Protein AF-A0A0S8JZ88-F1 (afdb_monomer_lite)

Structure (mmCIF, N/CA/C/O backbon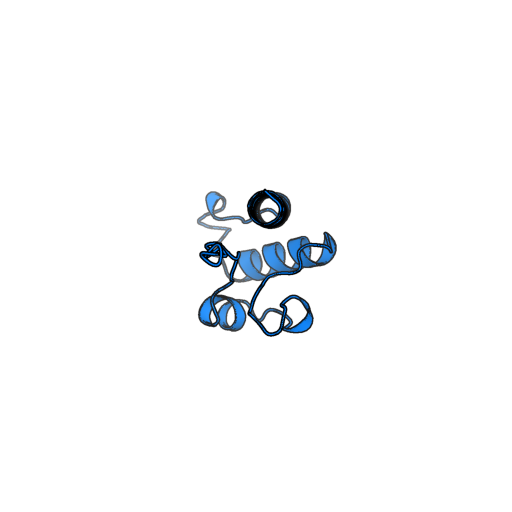e):
data_AF-A0A0S8JZ88-F1
#
_entry.id   AF-A0A0S8JZ88-F1
#
loop_
_atom_site.group_PDB
_atom_site.id
_atom_site.type_symb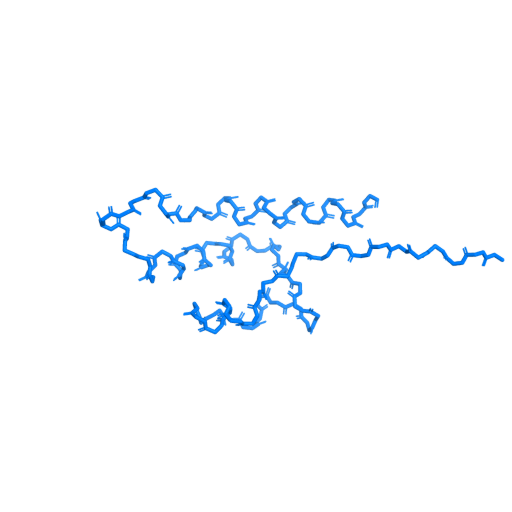ol
_atom_site.label_atom_id
_atom_site.label_alt_id
_atom_site.label_comp_id
_atom_site.label_asym_id
_atom_site.label_entity_id
_atom_site.label_seq_id
_atom_site.pdbx_PDB_ins_code
_atom_site.Cartn_x
_atom_site.Cartn_y
_atom_site.Cartn_z
_atom_site.occupancy
_atom_site.B_iso_or_equiv
_atom_site.auth_seq_id
_atom_site.auth_comp_id
_atom_site.auth_asym_id
_atom_site.auth_atom_id
_atom_site.pdbx_PDB_model_num
ATOM 1 N N . MET A 1 1 ? 37.918 -6.777 -16.839 1.00 41.75 1 MET A N 1
ATOM 2 C CA . MET A 1 1 ? 36.715 -5.924 -16.930 1.00 41.75 1 MET A CA 1
ATOM 3 C C . MET A 1 1 ? 35.871 -6.216 -15.703 1.00 41.75 1 MET A C 1
ATOM 5 O O . MET A 1 1 ? 35.345 -7.313 -15.598 1.00 41.75 1 MET A O 1
ATOM 9 N N . GLN A 1 2 ? 35.884 -5.320 -14.714 1.00 43.94 2 GLN A N 1
ATOM 10 C CA . GLN A 1 2 ? 35.151 -5.518 -13.460 1.00 43.94 2 GLN A CA 1
ATOM 11 C C . GLN A 1 2 ? 33.649 -5.459 -13.753 1.00 43.94 2 GLN A C 1
ATOM 13 O O . GLN A 1 2 ? 33.158 -4.458 -14.274 1.00 43.94 2 GLN A O 1
ATOM 18 N N . GLY A 1 3 ? 32.946 -6.559 -13.472 1.00 48.47 3 GLY A N 1
ATOM 19 C CA . GLY A 1 3 ? 31.494 -6.619 -13.541 1.00 48.47 3 GLY A CA 1
ATOM 20 C C . GLY A 1 3 ? 30.918 -5.595 -12.574 1.00 48.47 3 GLY A C 1
ATOM 21 O O . GLY A 1 3 ? 31.192 -5.656 -11.377 1.00 48.47 3 GLY A O 1
ATOM 22 N N . LYS A 1 4 ? 30.170 -4.627 -13.110 1.00 53.09 4 LYS A N 1
ATOM 23 C CA . LYS A 1 4 ? 29.363 -3.689 -12.329 1.00 53.09 4 LYS A CA 1
ATOM 24 C C . LYS A 1 4 ? 28.481 -4.515 -11.395 1.00 53.09 4 LYS A C 1
ATOM 26 O O . LYS A 1 4 ? 27.498 -5.100 -11.840 1.00 53.09 4 LYS A O 1
ATOM 31 N N . ASN A 1 5 ? 28.841 -4.570 -10.119 1.00 55.91 5 ASN A N 1
ATOM 32 C CA . ASN A 1 5 ? 27.964 -5.082 -9.082 1.00 55.91 5 ASN A CA 1
ATOM 33 C C . ASN A 1 5 ? 26.882 -4.012 -8.886 1.00 55.91 5 ASN A C 1
ATOM 35 O O . ASN A 1 5 ? 27.064 -3.061 -8.127 1.00 55.91 5 ASN A O 1
ATOM 39 N N . ARG A 1 6 ? 25.833 -4.065 -9.715 1.00 59.66 6 ARG A N 1
ATOM 40 C CA . ARG 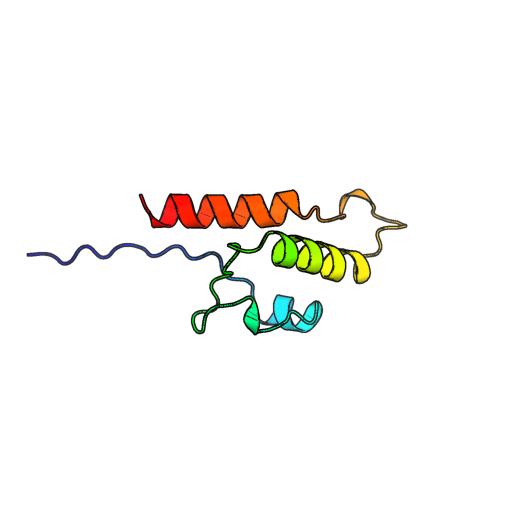A 1 6 ? 24.706 -3.138 -9.629 1.00 59.66 6 ARG A CA 1
ATOM 41 C C . ARG A 1 6 ? 23.951 -3.539 -8.365 1.00 59.66 6 ARG A C 1
ATOM 43 O O . ARG A 1 6 ? 23.468 -4.661 -8.278 1.00 59.66 6 ARG A O 1
ATOM 50 N N . VAL A 1 7 ? 23.939 -2.669 -7.360 1.00 55.81 7 VAL A N 1
ATOM 51 C CA . VAL A 1 7 ? 23.119 -2.884 -6.167 1.00 55.81 7 VAL A CA 1
ATOM 52 C C . VAL A 1 7 ? 21.665 -2.791 -6.620 1.00 55.81 7 VAL A C 1
ATOM 54 O O . VAL A 1 7 ? 21.198 -1.714 -6.978 1.00 55.81 7 VAL A O 1
ATOM 57 N N . THR A 1 8 ? 20.986 -3.932 -6.676 1.00 55.84 8 THR A N 1
ATOM 58 C CA . THR A 1 8 ? 19.567 -4.033 -7.019 1.00 55.84 8 THR A CA 1
ATOM 59 C C . THR A 1 8 ? 18.764 -3.718 -5.759 1.00 55.84 8 THR A C 1
ATOM 61 O O . THR A 1 8 ? 18.685 -4.544 -4.852 1.00 55.84 8 THR A O 1
ATOM 64 N N . MET A 1 9 ? 18.241 -2.497 -5.651 1.00 57.44 9 MET A N 1
ATOM 65 C CA . MET A 1 9 ? 17.304 -2.125 -4.587 1.00 57.44 9 MET A CA 1
ATOM 66 C C . MET A 1 9 ? 15.900 -2.395 -5.113 1.00 57.44 9 MET A C 1
ATOM 68 O O . MET A 1 9 ? 15.468 -1.713 -6.033 1.00 57.44 9 MET A O 1
ATOM 72 N N . GLU A 1 10 ? 15.240 -3.424 -4.593 1.00 60.50 10 GLU A N 1
ATOM 73 C CA . GLU A 1 10 ? 13.905 -3.840 -5.028 1.00 60.50 10 GLU A CA 1
ATOM 74 C C .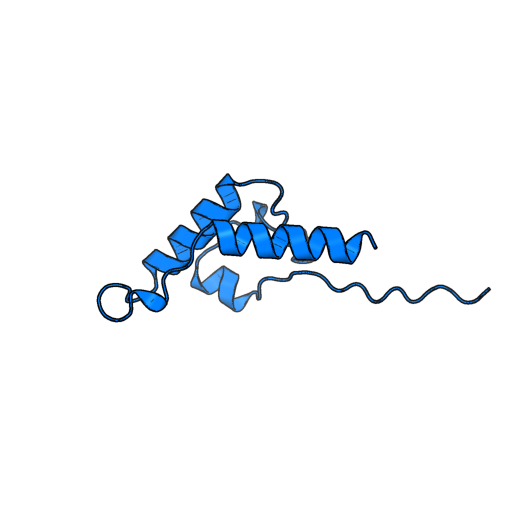 GLU A 1 10 ? 12.857 -3.467 -3.973 1.00 60.50 10 GLU A C 1
ATOM 76 O O . GLU A 1 10 ? 13.066 -3.671 -2.770 1.00 60.50 10 GLU A O 1
ATOM 81 N N . PHE A 1 11 ? 11.702 -2.962 -4.406 1.00 65.94 11 PHE A N 1
ATOM 82 C CA . PHE A 1 11 ? 10.560 -2.767 -3.522 1.00 65.94 11 PHE A CA 1
ATOM 83 C C . PHE A 1 11 ? 9.888 -4.110 -3.228 1.00 65.94 11 PHE A C 1
ATOM 85 O O . PHE A 1 11 ? 9.043 -4.612 -3.978 1.00 65.94 11 PHE A O 1
ATOM 92 N N . HIS A 1 12 ? 10.270 -4.693 -2.092 1.00 71.19 12 HIS A N 1
ATOM 93 C CA . HIS A 1 12 ? 9.684 -5.922 -1.572 1.00 71.19 12 HIS A CA 1
ATOM 94 C C . HIS A 1 12 ? 8.601 -5.644 -0.540 1.00 71.19 12 HIS A C 1
ATOM 96 O O . HIS A 1 12 ? 8.764 -4.844 0.381 1.00 71.19 12 HIS A O 1
ATOM 102 N N . VAL A 1 13 ? 7.518 -6.412 -0.624 1.00 74.25 13 VAL A N 1
ATOM 103 C CA . VAL A 1 13 ? 6.560 -6.536 0.477 1.00 74.25 13 VAL A CA 1
ATOM 104 C C . VAL A 1 13 ? 6.901 -7.801 1.251 1.00 74.25 13 VAL A C 1
ATOM 106 O O . VAL A 1 13 ? 6.974 -8.897 0.685 1.00 74.25 13 VAL A O 1
ATOM 109 N N . SER A 1 14 ? 7.110 -7.660 2.561 1.00 81.31 14 SER A N 1
ATOM 110 C CA . SER A 1 14 ? 7.454 -8.794 3.418 1.00 81.31 14 SER A CA 1
ATOM 111 C C . SER A 1 14 ? 6.384 -9.888 3.343 1.00 81.31 14 SER A C 1
ATOM 113 O O . SER A 1 14 ? 5.192 -9.616 3.183 1.00 81.31 14 SER A O 1
ATOM 115 N N . ARG A 1 15 ? 6.801 -11.156 3.464 1.00 77.94 15 ARG A N 1
ATOM 116 C CA . ARG A 1 15 ? 5.866 -12.294 3.511 1.00 77.94 15 ARG A CA 1
ATOM 117 C C . ARG A 1 15 ? 4.835 -12.121 4.628 1.00 77.94 15 ARG A C 1
ATOM 119 O O . ARG A 1 15 ? 3.654 -12.289 4.378 1.00 77.94 15 ARG A O 1
ATOM 126 N N . GLU A 1 16 ? 5.277 -11.685 5.804 1.00 82.75 16 GLU A N 1
ATOM 127 C CA . GLU A 1 16 ? 4.393 -11.397 6.937 1.00 82.75 16 GLU A CA 1
ATOM 128 C C . GLU A 1 16 ? 3.292 -10.392 6.575 1.00 82.75 16 GLU A C 1
ATOM 130 O 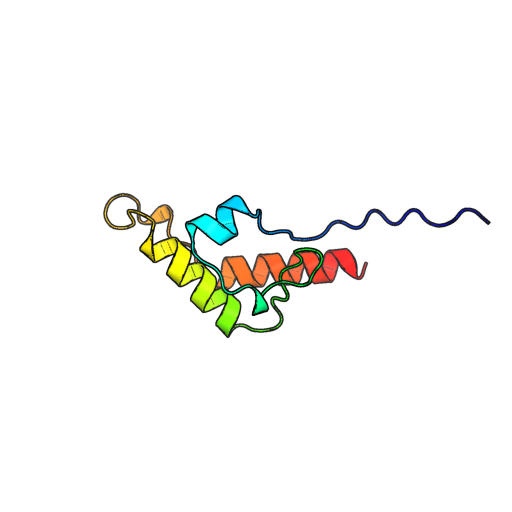O . GLU A 1 16 ? 2.128 -10.620 6.890 1.00 82.75 16 GLU A O 1
ATOM 135 N N . ALA A 1 17 ? 3.622 -9.310 5.860 1.00 83.44 17 ALA A N 1
ATOM 136 C CA . ALA A 1 17 ? 2.617 -8.354 5.410 1.00 83.44 17 ALA A CA 1
ATOM 137 C C . ALA A 1 17 ? 1.664 -8.975 4.374 1.00 83.44 17 ALA A C 1
ATOM 139 O O . ALA A 1 17 ? 0.458 -8.734 4.439 1.00 83.44 17 ALA A O 1
ATOM 140 N N . ARG A 1 18 ? 2.177 -9.798 3.447 1.00 81.69 18 ARG A N 1
ATOM 141 C CA . ARG A 1 18 ? 1.346 -10.520 2.468 1.00 81.69 18 ARG A CA 1
ATOM 142 C C . ARG A 1 18 ? 0.343 -11.448 3.139 1.00 81.69 18 ARG A C 1
ATOM 144 O O . ARG A 1 18 ? -0.835 -11.402 2.788 1.00 81.69 18 ARG A O 1
ATOM 151 N N . ASP A 1 19 ? 0.784 -12.193 4.143 1.00 81.94 19 ASP A N 1
ATOM 152 C CA . ASP A 1 19 ? -0.063 -13.108 4.903 1.00 81.94 19 ASP A CA 1
ATOM 153 C C . ASP A 1 19 ? -1.072 -12.336 5.767 1.00 81.94 19 ASP A C 1
ATOM 155 O O . ASP A 1 19 ? -2.266 -12.644 5.768 1.00 81.94 19 ASP A O 1
ATOM 159 N N . LEU A 1 20 ? -0.626 -11.284 6.462 1.00 85.75 20 LEU A N 1
ATOM 160 C CA . LEU A 1 20 ? -1.466 -10.482 7.357 1.00 85.75 20 LEU A CA 1
ATOM 161 C C . LEU A 1 20 ? -2.663 -9.868 6.626 1.00 85.75 20 LEU A C 1
ATOM 163 O O . LEU A 1 20 ? -3.797 -9.913 7.112 1.00 85.75 20 LEU A O 1
ATOM 167 N N . TYR A 1 21 ? -2.406 -9.294 5.456 1.00 84.75 21 TYR A N 1
ATOM 168 C CA . TYR A 1 21 ? -3.416 -8.611 4.661 1.00 84.75 21 TYR A CA 1
ATOM 169 C C . TYR A 1 21 ? -3.992 -9.489 3.540 1.00 84.75 21 TYR A C 1
ATOM 171 O O . TYR A 1 21 ? -4.851 -9.021 2.794 1.00 84.75 21 TYR A O 1
ATOM 179 N N . GLN A 1 22 ? -3.574 -10.758 3.447 1.00 79.50 22 GLN A N 1
ATOM 180 C CA . GLN A 1 22 ? -4.064 -11.750 2.484 1.00 79.50 22 GLN A CA 1
ATOM 181 C C . GLN A 1 22 ? -3.964 -11.247 1.035 1.00 79.50 22 GLN A C 1
ATOM 183 O O . GLN A 1 22 ? -4.962 -11.200 0.308 1.00 79.50 22 GLN A O 1
ATOM 188 N N . PHE A 1 23 ? -2.790 -10.769 0.624 1.00 74.44 23 PHE A N 1
ATOM 189 C CA . PHE A 1 23 ? -2.592 -10.286 -0.745 1.00 74.44 23 PHE A CA 1
ATOM 190 C C . PHE A 1 23 ? -2.632 -11.432 -1.758 1.00 74.44 23 PHE A C 1
ATOM 192 O O . PHE A 1 23 ? -2.310 -12.568 -1.437 1.00 74.44 23 PHE A O 1
ATOM 199 N N . ASP A 1 24 ? -3.079 -11.122 -2.974 1.00 68.31 24 ASP A N 1
ATOM 200 C CA . ASP A 1 24 ? -3.082 -12.093 -4.066 1.00 68.31 24 ASP A CA 1
ATOM 201 C C . ASP A 1 24 ? -1.652 -12.211 -4.614 1.00 68.31 24 ASP A C 1
ATOM 203 O O . ASP A 1 24 ? -1.041 -11.194 -4.959 1.00 68.31 24 ASP A O 1
ATOM 207 N N . ASP A 1 25 ? -1.115 -13.431 -4.667 1.00 61.00 25 ASP A N 1
ATOM 208 C CA . ASP A 1 25 ? 0.253 -13.703 -5.120 1.00 61.00 25 ASP A CA 1
ATOM 209 C C . ASP A 1 25 ? 0.500 -13.252 -6.567 1.00 61.00 25 ASP A C 1
ATOM 211 O O . ASP A 1 25 ? 1.636 -12.957 -6.931 1.00 61.00 25 ASP A O 1
ATOM 215 N N . THR A 1 26 ? -0.556 -13.105 -7.378 1.00 61.94 26 THR A N 1
ATOM 216 C CA . THR A 1 26 ? -0.469 -12.597 -8.760 1.00 61.94 26 THR A CA 1
ATOM 217 C C . THR A 1 26 ? 0.002 -11.143 -8.862 1.00 61.94 26 THR A C 1
ATOM 219 O O . THR A 1 26 ? 0.383 -10.697 -9.944 1.00 61.94 26 THR A O 1
ATOM 222 N N . LEU A 1 27 ? 0.006 -10.397 -7.751 1.00 61.34 27 LEU A N 1
ATOM 223 C CA . LEU A 1 27 ? 0.500 -9.018 -7.687 1.00 61.34 27 LEU A CA 1
ATOM 224 C C . LEU A 1 27 ? 2.025 -8.921 -7.522 1.00 61.34 27 LEU A C 1
ATOM 226 O O . LEU A 1 27 ? 2.578 -7.818 -7.571 1.00 61.34 27 LEU A O 1
ATOM 230 N N . PHE A 1 28 ? 2.703 -10.052 -7.321 1.00 59.28 28 PHE A N 1
ATOM 231 C CA . PHE A 1 28 ? 4.127 -10.104 -7.016 1.00 59.28 28 PHE A CA 1
ATOM 232 C C . PHE A 1 28 ? 4.868 -10.987 -8.024 1.00 59.28 28 PHE A C 1
ATOM 234 O O . PHE A 1 28 ? 4.379 -12.032 -8.449 1.00 59.28 28 PHE A O 1
ATOM 241 N N . SER A 1 29 ? 6.080 -10.586 -8.404 1.00 57.28 29 SER A N 1
ATOM 242 C CA . SER A 1 29 ? 6.983 -11.469 -9.142 1.00 57.28 29 SER A CA 1
ATOM 243 C C . SER A 1 29 ? 7.430 -12.646 -8.260 1.00 57.28 29 SER A C 1
ATOM 245 O O . SER A 1 29 ? 7.359 -12.597 -7.030 1.00 57.28 29 SER A O 1
ATOM 247 N N . LEU A 1 30 ? 7.998 -13.685 -8.881 1.00 47.25 30 LEU A N 1
ATOM 248 C CA . LEU A 1 30 ? 8.643 -14.803 -8.174 1.00 47.25 30 LEU A CA 1
ATOM 249 C C . LEU A 1 30 ? 9.773 -14.350 -7.222 1.00 47.25 30 LEU A C 1
ATOM 251 O O . LEU A 1 30 ? 10.065 -15.052 -6.257 1.00 47.25 30 LEU A O 1
ATOM 255 N N . SER A 1 31 ? 10.383 -13.183 -7.467 1.00 52.25 31 SER A N 1
ATOM 256 C CA . SER A 1 31 ? 11.385 -12.556 -6.589 1.00 52.25 31 SER A CA 1
ATOM 257 C C . SER A 1 31 ? 10.782 -11.717 -5.452 1.00 52.25 31 SER A C 1
ATOM 259 O O . SER A 1 31 ? 11.513 -11.291 -4.566 1.00 52.25 31 SER A O 1
ATOM 261 N N . GLY A 1 32 ? 9.458 -11.521 -5.417 1.00 48.56 32 GLY A N 1
ATOM 262 C CA . GLY A 1 32 ? 8.770 -10.710 -4.408 1.00 48.56 32 GLY A CA 1
ATOM 263 C C . GLY A 1 32 ? 8.639 -9.226 -4.763 1.00 48.56 32 GLY A C 1
ATOM 264 O O . GLY A 1 32 ? 8.192 -8.450 -3.916 1.00 48.56 32 GLY A O 1
ATOM 265 N N . ASN A 1 33 ? 8.988 -8.836 -5.993 1.00 55.09 33 ASN A N 1
ATOM 266 C CA . ASN A 1 33 ? 8.839 -7.463 -6.476 1.00 55.09 33 ASN A CA 1
ATOM 267 C C . ASN A 1 33 ? 7.365 -7.187 -6.738 1.00 55.09 33 ASN A C 1
ATOM 269 O O . ASN A 1 33 ? 6.679 -7.995 -7.371 1.00 55.09 33 ASN A O 1
ATOM 273 N N . VAL A 1 34 ? 6.871 -6.045 -6.269 1.00 58.50 34 VAL A N 1
ATOM 274 C CA . VAL A 1 34 ? 5.492 -5.647 -6.556 1.00 58.50 34 VAL A CA 1
ATOM 275 C C . VAL A 1 34 ? 5.431 -5.101 -7.975 1.00 58.50 34 VAL A C 1
ATOM 277 O O . VAL A 1 34 ? 6.024 -4.067 -8.267 1.00 58.50 34 VAL A O 1
ATOM 280 N N . ILE A 1 35 ? 4.686 -5.761 -8.861 1.00 59.66 35 ILE A N 1
ATOM 281 C CA . ILE A 1 35 ? 4.416 -5.211 -10.192 1.00 59.66 35 ILE A CA 1
ATOM 282 C C . ILE A 1 35 ? 3.257 -4.223 -10.034 1.00 59.66 35 ILE A C 1
ATOM 284 O O . ILE A 1 35 ? 2.086 -4.564 -10.206 1.00 59.66 35 ILE A O 1
ATOM 288 N N . LEU A 1 36 ? 3.574 -2.977 -9.676 1.00 58.56 36 LEU A N 1
ATOM 289 C CA . LEU A 1 36 ? 2.592 -1.893 -9.533 1.00 58.56 36 LEU A CA 1
ATOM 290 C C . LEU A 1 36 ? 2.195 -1.266 -10.881 1.00 58.56 36 LEU A C 1
ATOM 292 O O . LEU A 1 36 ? 1.672 -0.156 -10.921 1.00 58.56 36 LEU A O 1
ATOM 296 N N . ALA A 1 37 ? 2.330 -2.009 -11.984 1.00 53.25 37 ALA A N 1
ATOM 297 C CA . ALA A 1 37 ? 1.833 -1.604 -13.300 1.00 53.25 37 ALA A CA 1
ATOM 298 C C . ALA A 1 37 ? 0.295 -1.470 -13.344 1.00 53.25 37 ALA A C 1
ATOM 300 O O . ALA A 1 37 ? -0.258 -0.886 -14.275 1.00 53.25 37 ALA A O 1
ATOM 301 N N . ASN A 1 38 ? -0.416 -2.006 -12.345 1.00 67.12 38 ASN A N 1
ATOM 302 C CA . ASN A 1 38 ? -1.869 -1.965 -12.272 1.00 67.12 38 ASN A CA 1
ATOM 303 C C . ASN A 1 38 ? -2.363 -1.067 -11.124 1.00 67.12 38 ASN A C 1
ATOM 305 O O . ASN A 1 38 ? -2.336 -1.457 -9.957 1.00 67.12 38 ASN A O 1
ATOM 309 N N . PHE A 1 39 ? -2.928 0.100 -11.452 1.00 74.38 39 PHE A N 1
ATOM 310 C CA . PHE A 1 39 ? -3.561 0.997 -10.472 1.00 74.38 39 PHE A CA 1
ATOM 311 C C . PHE A 1 39 ? -4.659 0.317 -9.639 1.00 74.38 39 PHE A C 1
ATOM 313 O O . PHE A 1 39 ? -4.896 0.696 -8.489 1.00 74.38 39 PHE A O 1
ATOM 320 N N . TYR A 1 40 ? -5.326 -0.697 -10.200 1.00 81.44 40 TYR A N 1
ATOM 321 C CA . TYR A 1 40 ? -6.306 -1.497 -9.474 1.00 81.44 40 TYR A CA 1
ATOM 322 C C . TYR A 1 40 ? -5.658 -2.274 -8.324 1.00 81.44 40 TYR A C 1
ATOM 324 O O . TYR A 1 40 ? -6.203 -2.278 -7.219 1.00 81.44 40 TYR A O 1
ATOM 332 N N . ALA A 1 41 ? -4.476 -2.855 -8.550 1.00 77.00 41 ALA A N 1
ATOM 333 C CA . ALA A 1 41 ? -3.742 -3.594 -7.530 1.00 77.00 41 ALA A CA 1
ATOM 334 C C . ALA A 1 41 ? -3.431 -2.699 -6.329 1.00 77.00 41 ALA A C 1
ATOM 336 O O . ALA A 1 41 ? -3.795 -3.046 -5.210 1.00 77.00 41 ALA A O 1
ATOM 337 N N . GLY A 1 42 ? -2.878 -1.502 -6.559 1.00 82.44 42 GLY A N 1
ATOM 338 C CA . GLY A 1 42 ? -2.602 -0.535 -5.491 1.00 82.44 42 GLY A CA 1
ATOM 339 C C . GLY A 1 42 ? -3.855 -0.105 -4.715 1.00 82.44 42 GLY A C 1
ATOM 340 O O . GLY A 1 42 ? -3.797 0.119 -3.504 1.00 82.44 42 GLY A O 1
ATOM 341 N N . ARG A 1 43 ? -5.022 -0.051 -5.373 1.00 86.81 43 ARG A N 1
ATOM 342 C CA . ARG A 1 43 ? -6.299 0.260 -4.708 1.00 86.81 43 ARG A CA 1
ATOM 343 C C . ARG A 1 43 ? -6.779 -0.871 -3.805 1.00 86.81 43 ARG A C 1
ATOM 345 O O . ARG A 1 43 ? -7.136 -0.606 -2.659 1.00 86.81 43 ARG A O 1
ATOM 352 N N . VAL A 1 44 ? -6.758 -2.108 -4.300 1.00 86.06 44 VAL A N 1
ATOM 353 C CA . VAL A 1 44 ? -7.107 -3.302 -3.511 1.00 86.06 44 VAL A CA 1
ATOM 354 C C . VAL A 1 44 ? -6.153 -3.460 -2.326 1.00 86.06 44 VAL A C 1
ATOM 356 O O . VAL A 1 44 ? -6.581 -3.781 -1.221 1.00 86.06 44 VAL A O 1
ATOM 359 N N . PHE A 1 45 ? -4.872 -3.164 -2.533 1.00 85.56 45 PHE A N 1
ATOM 360 C CA . PHE A 1 45 ? -3.835 -3.219 -1.508 1.00 85.56 45 PHE A CA 1
ATOM 361 C C . PHE A 1 45 ? -4.138 -2.247 -0.357 1.00 85.56 45 PHE A C 1
ATOM 363 O O . PHE A 1 45 ? -4.236 -2.657 0.800 1.00 85.56 45 PHE A O 1
ATOM 370 N N . ALA A 1 46 ? -4.379 -0.972 -0.677 1.00 90.69 46 ALA A N 1
ATOM 371 C CA . ALA A 1 46 ? -4.747 0.033 0.317 1.00 90.69 46 ALA A CA 1
ATOM 372 C C . ALA A 1 46 ? -6.049 -0.330 1.049 1.00 90.69 46 ALA A C 1
ATOM 374 O O . ALA A 1 46 ? -6.144 -0.152 2.263 1.00 90.69 46 ALA A O 1
ATOM 375 N N . GLN A 1 47 ? -7.036 -0.874 0.330 1.00 92.06 47 GLN A N 1
ATOM 376 C CA . GLN A 1 47 ? -8.296 -1.321 0.918 1.00 92.06 47 GLN A CA 1
ATOM 377 C C . GLN A 1 47 ? -8.078 -2.439 1.949 1.00 92.06 47 GLN A C 1
ATOM 379 O O . GLN A 1 47 ? -8.481 -2.273 3.096 1.00 92.06 47 GLN A O 1
ATOM 384 N N . LYS A 1 48 ? -7.378 -3.522 1.587 1.00 90.38 48 LYS A N 1
ATOM 385 C CA . LYS A 1 48 ? -7.085 -4.649 2.495 1.00 90.38 48 LYS A CA 1
ATOM 386 C C . LYS A 1 48 ? -6.317 -4.211 3.745 1.00 90.38 48 LYS A C 1
ATOM 388 O O . LYS A 1 48 ? -6.562 -4.716 4.839 1.00 90.38 48 LYS A O 1
ATOM 393 N N . MET A 1 49 ? -5.409 -3.241 3.605 1.00 91.88 49 MET A N 1
ATOM 394 C CA . MET A 1 49 ? -4.711 -2.657 4.754 1.00 91.88 49 MET A CA 1
ATOM 395 C C . MET A 1 49 ? -5.660 -1.900 5.679 1.00 91.88 49 MET A C 1
ATOM 397 O O . MET A 1 49 ? -5.611 -2.070 6.895 1.00 91.88 49 MET A O 1
ATOM 401 N N . ASN A 1 50 ? -6.533 -1.082 5.101 1.00 94.94 50 ASN A N 1
ATOM 402 C CA . ASN A 1 50 ? -7.478 -0.260 5.844 1.00 94.94 50 ASN A CA 1
ATOM 403 C C . ASN A 1 50 ? -8.594 -1.078 6.505 1.00 94.94 50 ASN A C 1
ATOM 405 O O . ASN A 1 50 ? -9.052 -0.694 7.573 1.00 94.94 50 ASN A O 1
ATOM 409 N N . GLU A 1 51 ? -8.984 -2.218 5.932 1.00 93.81 51 GLU A N 1
ATOM 410 C CA . GLU A 1 51 ? -9.953 -3.153 6.527 1.00 93.81 51 GLU A CA 1
ATOM 411 C C . GLU A 1 51 ? -9.444 -3.805 7.821 1.00 93.81 51 GLU A C 1
ATOM 413 O O . GLU A 1 51 ? -10.237 -4.188 8.678 1.00 93.81 51 GLU A O 1
ATOM 418 N N . ARG A 1 52 ? -8.121 -3.939 7.978 1.00 92.44 52 ARG A N 1
ATOM 419 C CA . ARG A 1 52 ? -7.497 -4.532 9.173 1.00 92.44 52 ARG A CA 1
ATOM 420 C C . ARG A 1 52 ? -7.119 -3.505 10.242 1.00 92.44 52 ARG A C 1
ATOM 422 O O . ARG A 1 52 ? -6.834 -3.898 11.371 1.00 92.44 52 ARG A O 1
ATOM 429 N N . ARG A 1 53 ? -7.065 -2.216 9.900 1.00 93.62 53 ARG A N 1
ATOM 430 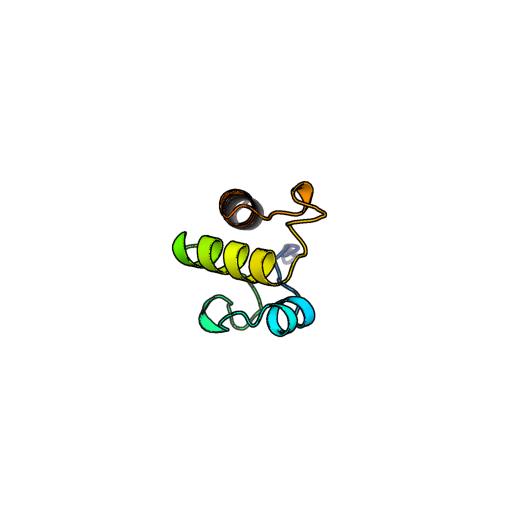C CA . ARG A 1 53 ? -6.657 -1.135 10.810 1.00 93.62 53 ARG A CA 1
ATOM 431 C C . ARG A 1 53 ? -7.868 -0.562 11.542 1.00 93.62 53 ARG A C 1
ATOM 433 O O . ARG A 1 53 ? -8.941 -0.423 10.963 1.00 93.62 53 ARG A O 1
ATOM 440 N N . ASP A 1 54 ? -7.683 -0.163 12.798 1.00 94.50 54 ASP A N 1
ATOM 441 C CA . ASP A 1 54 ? -8.713 0.554 13.562 1.00 94.50 54 ASP A CA 1
ATOM 442 C C . ASP A 1 54 ? -8.754 2.032 13.147 1.00 94.50 54 ASP A C 1
ATOM 444 O O . ASP A 1 54 ? -8.295 2.929 13.853 1.00 94.50 54 ASP A O 1
ATOM 448 N N . LEU A 1 55 ? -9.290 2.283 11.954 1.00 95.94 55 LEU A N 1
ATOM 449 C CA . LEU A 1 55 ? -9.379 3.630 11.388 1.00 95.94 55 LEU A CA 1
ATOM 450 C C . LEU A 1 55 ? -10.470 4.490 12.037 1.00 95.94 55 LEU A C 1
ATOM 452 O O . LEU A 1 55 ? -10.518 5.692 11.789 1.00 95.94 55 LEU A O 1
ATOM 456 N N . VAL A 1 56 ? -11.337 3.897 12.866 1.00 95.56 56 VAL A N 1
ATOM 457 C CA . VAL A 1 56 ? -12.326 4.647 13.651 1.00 95.56 56 VAL A CA 1
ATOM 458 C C . VAL A 1 56 ? -11.622 5.412 14.766 1.00 95.56 56 VAL A C 1
ATOM 460 O O . VAL A 1 56 ? -11.936 6.577 15.000 1.00 95.56 56 VAL A O 1
ATOM 463 N N . ARG A 1 57 ? -10.661 4.771 15.442 1.00 96.94 57 ARG A N 1
ATOM 464 C CA . ARG A 1 57 ? -9.871 5.412 16.502 1.00 96.94 57 ARG A CA 1
ATOM 465 C C . ARG A 1 57 ? -8.625 6.125 15.979 1.00 96.94 57 ARG A C 1
ATOM 467 O O . ARG A 1 57 ? -8.226 7.115 16.583 1.00 96.94 57 ARG A O 1
ATOM 474 N N . PHE A 1 58 ? -8.045 5.647 14.875 1.00 96.88 58 PHE A N 1
ATOM 475 C CA . PHE A 1 58 ? -6.777 6.138 14.318 1.00 96.88 58 PHE A CA 1
ATOM 476 C C . PHE A 1 58 ? -6.876 6.413 12.804 1.00 96.88 58 PHE A C 1
ATOM 478 O O . PHE A 1 58 ? -6.271 5.702 11.991 1.00 96.88 58 PHE A O 1
ATOM 485 N N . PRO A 1 59 ? -7.661 7.419 12.375 1.00 94.44 59 PRO A N 1
ATOM 486 C CA . PRO A 1 59 ? -7.878 7.710 10.956 1.00 94.44 59 PRO A CA 1
ATOM 487 C C . PRO A 1 59 ? -6.598 8.107 10.202 1.00 94.44 59 PRO A C 1
ATOM 489 O O . PRO A 1 59 ? -6.491 7.882 8.997 1.00 94.44 59 PRO A O 1
ATOM 492 N N . GLU A 1 60 ? -5.598 8.658 10.888 1.00 96.06 60 GLU A N 1
ATOM 493 C CA . GLU A 1 60 ? -4.289 9.007 10.331 1.00 96.06 60 GLU A CA 1
ATOM 494 C C . GLU A 1 60 ? -3.499 7.792 9.827 1.00 96.06 60 GLU A C 1
ATOM 496 O O . GLU A 1 60 ? -2.612 7.934 8.986 1.00 96.06 60 GLU A O 1
ATOM 501 N N . GLN A 1 61 ? -3.847 6.584 10.282 1.00 94.94 61 GLN A N 1
ATOM 502 C CA . GLN A 1 61 ? -3.246 5.343 9.799 1.00 94.94 61 GLN A CA 1
ATOM 503 C C . GLN A 1 61 ? -3.830 4.882 8.456 1.00 94.94 61 GLN A C 1
ATOM 505 O O . GLN A 1 61 ? -3.396 3.854 7.929 1.00 94.94 61 GLN A O 1
ATOM 510 N N . ALA A 1 62 ? -4.801 5.600 7.887 1.00 95.69 62 ALA A N 1
ATOM 511 C CA . ALA A 1 62 ? -5.394 5.237 6.609 1.00 95.69 62 ALA A CA 1
ATOM 512 C C . ALA A 1 62 ? -4.355 5.280 5.478 1.00 95.69 62 ALA A C 1
ATOM 514 O O . ALA A 1 62 ? -3.716 6.297 5.197 1.00 95.69 62 ALA A O 1
ATOM 515 N N . VAL A 1 63 ? -4.224 4.163 4.771 1.00 93.94 63 VAL A N 1
ATOM 516 C CA . VAL A 1 63 ? -3.370 4.041 3.593 1.00 93.94 63 VAL A CA 1
ATOM 517 C C . VAL A 1 63 ? -4.150 4.476 2.361 1.00 93.94 63 VAL A C 1
ATOM 519 O O . VAL A 1 63 ? -5.260 4.010 2.108 1.00 93.94 63 VAL A O 1
ATOM 522 N N . LYS A 1 64 ? -3.563 5.364 1.560 1.00 93.44 64 LYS A N 1
ATOM 523 C CA . LYS A 1 64 ? -4.123 5.784 0.272 1.00 93.44 64 LYS A CA 1
ATOM 524 C C . LYS A 1 64 ? -3.478 4.982 -0.851 1.00 93.44 64 LYS A C 1
ATOM 526 O O . LYS A 1 64 ? -2.261 4.819 -0.868 1.00 93.44 64 LYS A O 1
ATOM 531 N N . ALA A 1 65 ? -4.276 4.584 -1.841 1.00 89.19 65 ALA A N 1
ATOM 532 C CA . ALA A 1 65 ? -3.779 3.907 -3.043 1.00 89.19 65 ALA A CA 1
ATOM 533 C C . ALA A 1 65 ? -2.664 4.707 -3.743 1.00 89.19 65 ALA A C 1
ATOM 535 O O . ALA A 1 65 ? -1.687 4.135 -4.212 1.00 89.19 65 ALA A O 1
ATOM 536 N N . GLY A 1 66 ? -2.770 6.043 -3.735 1.00 88.44 66 GLY A N 1
ATOM 537 C CA . GLY A 1 66 ? -1.745 6.932 -4.284 1.00 88.44 66 GLY A CA 1
ATOM 538 C C . GLY A 1 66 ? -0.373 6.786 -3.619 1.00 88.44 66 GLY A C 1
ATOM 539 O O . GLY A 1 66 ? 0.628 6.873 -4.316 1.00 88.44 66 GLY A O 1
ATOM 540 N N . HIS A 1 67 ? -0.306 6.501 -2.312 1.00 88.44 67 HIS A N 1
ATOM 541 C CA . HIS A 1 67 ? 0.974 6.258 -1.637 1.00 88.44 67 HIS A CA 1
ATOM 542 C C . HIS A 1 67 ? 1.623 4.961 -2.132 1.00 88.44 67 HIS A C 1
ATOM 544 O O . HIS A 1 67 ? 2.820 4.938 -2.385 1.00 88.44 67 HIS A O 1
ATOM 550 N N . ILE A 1 68 ? 0.830 3.903 -2.320 1.00 85.31 68 ILE A N 1
ATOM 551 C CA . ILE A 1 68 ? 1.318 2.612 -2.823 1.00 85.31 68 ILE A CA 1
ATOM 552 C C . ILE A 1 68 ? 1.828 2.763 -4.257 1.00 85.31 68 ILE A C 1
ATOM 554 O O . ILE A 1 68 ? 2.956 2.382 -4.547 1.00 85.31 68 ILE A O 1
ATOM 558 N N . ASN A 1 69 ? 1.041 3.400 -5.126 1.00 81.25 69 ASN A N 1
ATOM 559 C CA . ASN A 1 69 ? 1.435 3.640 -6.514 1.00 81.25 69 ASN A CA 1
ATOM 560 C C . ASN A 1 69 ? 2.694 4.517 -6.612 1.00 81.25 69 ASN A C 1
ATOM 562 O O . ASN A 1 69 ? 3.565 4.243 -7.429 1.00 81.25 69 ASN A O 1
ATOM 566 N N . ALA A 1 70 ? 2.809 5.547 -5.766 1.00 84.56 70 ALA A N 1
ATOM 567 C CA . ALA A 1 70 ? 3.994 6.398 -5.724 1.00 84.56 70 ALA A CA 1
ATOM 568 C C . ALA A 1 70 ? 5.245 5.621 -5.291 1.00 84.56 70 ALA A C 1
ATOM 570 O O . ALA A 1 70 ? 6.291 5.796 -5.906 1.00 84.56 70 ALA A O 1
ATOM 571 N N . MET A 1 71 ? 5.142 4.741 -4.285 1.00 82.56 71 MET A N 1
ATOM 572 C CA . MET A 1 71 ? 6.261 3.880 -3.879 1.00 82.56 71 MET A CA 1
ATOM 573 C C . MET A 1 71 ? 6.719 2.967 -5.023 1.00 82.56 71 MET A C 1
ATOM 575 O O . MET A 1 71 ? 7.918 2.883 -5.267 1.00 82.56 71 MET A O 1
ATOM 579 N N . GLY A 1 72 ? 5.786 2.354 -5.761 1.00 76.62 72 GLY A N 1
ATOM 580 C CA . GLY A 1 72 ? 6.116 1.535 -6.935 1.00 76.62 72 GLY A CA 1
ATOM 581 C C . GLY A 1 72 ? 6.806 2.311 -8.047 1.00 76.62 72 GLY A C 1
ATOM 582 O O . GLY A 1 72 ? 7.823 1.872 -8.565 1.00 76.62 72 GLY A O 1
ATOM 583 N N . LEU A 1 73 ? 6.295 3.500 -8.372 1.00 77.12 73 LEU A N 1
ATOM 584 C CA . LEU A 1 73 ? 6.892 4.346 -9.404 1.00 77.12 73 LEU A CA 1
ATOM 585 C C . LEU A 1 73 ? 8.301 4.819 -9.016 1.00 77.12 73 LEU A C 1
ATOM 587 O O . LEU A 1 73 ? 9.185 4.882 -9.867 1.00 77.12 73 LEU A O 1
ATOM 591 N N . ILE A 1 74 ? 8.517 5.156 -7.740 1.00 79.69 74 ILE A N 1
ATOM 592 C CA . ILE A 1 74 ? 9.844 5.525 -7.229 1.00 79.69 74 ILE A CA 1
ATOM 593 C C . ILE A 1 74 ? 10.807 4.345 -7.374 1.00 79.69 74 ILE A C 1
ATOM 595 O O . ILE A 1 74 ? 11.922 4.551 -7.845 1.00 79.69 74 ILE A O 1
ATOM 599 N N . ASP A 1 75 ? 10.381 3.135 -7.006 1.00 75.38 75 ASP A N 1
ATOM 600 C CA . ASP A 1 75 ? 11.204 1.930 -7.143 1.00 75.38 75 ASP A CA 1
ATOM 601 C C . ASP A 1 75 ? 11.588 1.670 -8.599 1.00 75.38 75 ASP A C 1
ATOM 603 O O . ASP A 1 75 ? 12.770 1.540 -8.902 1.00 75.38 75 ASP A O 1
ATOM 607 N N . GLU A 1 76 ? 10.614 1.707 -9.513 1.00 72.62 76 GLU A N 1
ATOM 608 C CA . GLU A 1 76 ? 10.857 1.553 -10.947 1.00 72.62 76 GLU A CA 1
ATOM 609 C C . GLU A 1 76 ? 11.865 2.597 -11.454 1.00 72.62 76 GLU A C 1
ATOM 611 O O . GLU A 1 76 ? 12.867 2.234 -12.071 1.00 72.62 76 GLU A O 1
ATOM 616 N N . ILE A 1 77 ? 11.670 3.886 -11.147 1.00 75.31 77 ILE A N 1
ATOM 617 C CA . ILE A 1 77 ? 12.601 4.952 -11.554 1.00 75.31 77 ILE A CA 1
ATOM 618 C C . ILE A 1 77 ? 14.009 4.690 -11.006 1.00 75.31 77 ILE A C 1
ATOM 620 O O . ILE A 1 77 ? 14.977 4.785 -11.758 1.00 75.31 77 ILE A O 1
ATOM 624 N N . LEU A 1 78 ? 14.141 4.344 -9.724 1.00 72.69 78 LEU A N 1
ATOM 625 C CA . LEU A 1 78 ? 15.440 4.078 -9.099 1.00 72.69 78 LEU A CA 1
ATOM 626 C C . LEU A 1 78 ? 16.119 2.818 -9.656 1.00 72.69 78 LEU A C 1
ATOM 628 O O . LEU A 1 78 ? 17.345 2.754 -9.674 1.00 72.69 78 LEU A O 1
ATOM 632 N N . HIS A 1 79 ? 15.348 1.849 -10.146 1.00 68.94 79 HIS A N 1
ATOM 633 C CA . HIS A 1 79 ? 15.858 0.654 -10.816 1.00 68.94 79 HIS A CA 1
ATOM 634 C C . HIS A 1 79 ? 16.408 0.931 -12.221 1.00 68.94 79 HIS A C 1
ATOM 636 O O . HIS A 1 79 ? 17.346 0.267 -12.683 1.00 68.94 79 HIS A O 1
ATOM 642 N N . TYR A 1 80 ? 15.797 1.882 -12.930 1.00 62.94 80 TYR A N 1
ATOM 643 C CA . TYR A 1 80 ? 16.163 2.213 -14.306 1.00 62.94 80 TYR A CA 1
ATOM 644 C C . TYR A 1 80 ? 17.355 3.181 -14.415 1.00 62.94 80 TYR A C 1
ATOM 646 O O . TYR A 1 80 ? 17.994 3.193 -15.470 1.00 62.94 80 TYR A O 1
ATOM 654 N N . VAL A 1 81 ? 17.705 3.923 -13.354 1.00 56.91 81 VAL A N 1
ATOM 655 C CA . VAL A 1 81 ? 18.869 4.843 -13.314 1.00 56.91 81 VAL A CA 1
ATOM 656 C C . VAL A 1 81 ? 20.191 4.130 -12.985 1.00 56.91 81 VAL A C 1
ATOM 658 O O . VAL A 1 81 ? 20.201 3.034 -12.375 1.00 56.91 81 VAL A O 1
#

Radius of gyration: 14.92 Å; chains: 1; bounding box: 49×24×33 Å

Foldseek 3Di:
DDPPPPPQDADADDPVLCVQLVQDCVQADPVRGGPLVDLVSLQSSQVSQQVPDPCVVPVVSRDDSVVVSVVNVVSVVVRVD

Secondary structure (DSSP, 8-state):
-----------BPPHHHHHHHT--GGGB-TT-BB-TT-HHHHHHHHHHHHHHS-TTT-GGGPPPHHHHHHHHHHHHHHHH-

pLDDT: mean 75.39, std 15.49, range [41.75, 96.94]

Sequence (81 aa):
MQGKNRVTMEFHVSREARDLYQFDDTLFSLSGNVILANFYAGRVFAQKMNERRDLVRFPEQAVKAGHINAMGLIDEILHYV